Protein AF-A0A8T5N554-F1 (afdb_monomer)

Sequence (57 aa):
MLYLKEHGKISNREYRQIANISDEWARVDLADLILKGLVRLVGKGRGAHYVPAQVGD

Structure (mmCIF, N/CA/C/O backbone):
data_AF-A0A8T5N554-F1
#
_entry.id   AF-A0A8T5N554-F1
#
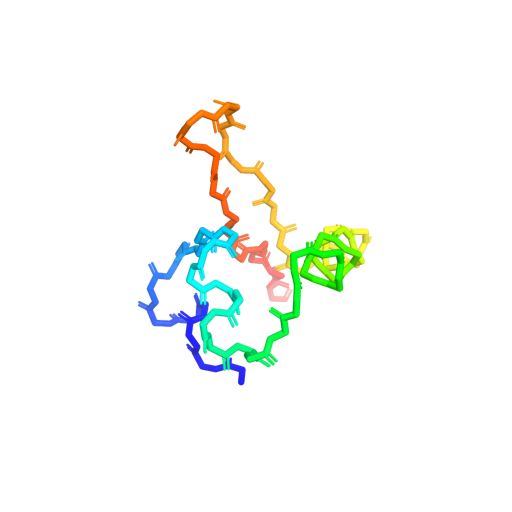loop_
_atom_site.group_PDB
_atom_site.id
_atom_site.type_symbol
_atom_site.label_atom_id
_atom_site.label_alt_id
_atom_site.label_comp_id
_atom_site.label_asym_id
_atom_site.label_entity_id
_atom_site.label_seq_id
_atom_site.pdbx_PDB_ins_code
_atom_site.Cartn_x
_atom_site.Cartn_y
_atom_site.Cartn_z
_atom_site.occupancy
_atom_site.B_iso_or_equiv
_atom_site.auth_seq_id
_atom_site.auth_comp_id
_atom_site.auth_asym_id
_atom_site.auth_atom_id
_atom_site.pdbx_PDB_model_num
ATOM 1 N N . MET A 1 1 ? 7.920 1.332 9.905 1.00 51.09 1 MET A N 1
ATOM 2 C CA . MET A 1 1 ? 6.508 0.959 10.172 1.00 51.09 1 MET A CA 1
ATOM 3 C C . MET A 1 1 ? 5.652 2.111 10.745 1.00 51.09 1 MET A C 1
ATOM 5 O O . MET A 1 1 ? 4.609 1.835 11.319 1.00 51.09 1 MET A O 1
ATOM 9 N N . LEU A 1 2 ? 6.017 3.397 10.579 1.00 56.44 2 LEU A N 1
ATOM 10 C CA . LEU A 1 2 ? 5.294 4.512 11.234 1.00 56.44 2 LEU A CA 1
ATOM 11 C C . LEU A 1 2 ? 4.208 5.177 10.356 1.00 56.44 2 LEU A C 1
ATOM 13 O O . LEU A 1 2 ? 3.205 5.656 10.870 1.00 56.44 2 LEU A O 1
ATOM 17 N N . TYR A 1 3 ? 4.340 5.116 9.027 1.00 57.97 3 TYR A N 1
ATOM 18 C CA . TYR A 1 3 ? 3.510 5.916 8.112 1.00 57.97 3 TYR A CA 1
ATOM 19 C C . TYR A 1 3 ? 2.016 5.541 8.089 1.00 57.97 3 TYR A C 1
ATOM 21 O O . TYR A 1 3 ? 1.159 6.419 8.025 1.00 57.97 3 TYR A O 1
ATOM 29 N N . LEU A 1 4 ? 1.672 4.247 8.176 1.00 61.97 4 LEU A N 1
ATOM 30 C CA . LEU A 1 4 ? 0.260 3.831 8.236 1.00 61.97 4 LEU A CA 1
ATOM 31 C C . LEU A 1 4 ? -0.407 4.207 9.562 1.00 61.97 4 LEU A C 1
ATOM 33 O O . LEU A 1 4 ? -1.615 4.433 9.579 1.00 61.97 4 LEU A O 1
ATOM 37 N N . LYS A 1 5 ? 0.365 4.263 10.654 1.00 57.53 5 LYS A N 1
ATOM 38 C CA . LYS A 1 5 ? -0.145 4.592 11.988 1.00 57.53 5 LYS A CA 1
ATOM 39 C C . LYS A 1 5 ? -0.474 6.080 12.117 1.00 57.53 5 LYS A C 1
ATOM 41 O O . LYS A 1 5 ? -1.442 6.410 12.786 1.00 57.53 5 LYS A O 1
ATOM 46 N N . GLU A 1 6 ? 0.289 6.950 11.453 1.00 59.84 6 GLU A N 1
ATOM 47 C CA . GLU A 1 6 ? 0.073 8.403 11.502 1.00 59.84 6 GLU A CA 1
ATOM 48 C C . GLU A 1 6 ? -0.934 8.914 10.462 1.00 59.84 6 GLU A C 1
ATOM 50 O O . GLU A 1 6 ? -1.757 9.766 10.783 1.00 59.84 6 GLU A O 1
ATOM 55 N N . HIS A 1 7 ? -0.916 8.403 9.224 1.00 66.94 7 HIS A N 1
ATOM 56 C CA . HIS A 1 7 ? -1.785 8.926 8.156 1.00 66.94 7 HIS A CA 1
ATOM 57 C C . HIS A 1 7 ? -3.108 8.167 7.980 1.00 66.94 7 HIS A C 1
ATOM 59 O O . HIS A 1 7 ? -4.003 8.657 7.289 1.00 66.94 7 HIS A O 1
ATOM 65 N N . GLY A 1 8 ? -3.248 6.958 8.539 1.00 74.75 8 GLY A N 1
ATOM 66 C CA . GLY A 1 8 ? -4.469 6.140 8.454 1.00 74.75 8 GLY A CA 1
ATOM 67 C C . GLY A 1 8 ? -4.834 5.633 7.048 1.00 74.75 8 GLY A C 1
ATOM 68 O O . GLY A 1 8 ? -5.720 4.795 6.904 1.00 74.75 8 GLY A O 1
ATOM 69 N N . LYS A 1 9 ? -4.151 6.097 5.996 1.00 82.12 9 LYS A N 1
ATOM 70 C CA . LYS A 1 9 ? -4.281 5.621 4.616 1.00 82.12 9 LYS A CA 1
ATOM 71 C C . LYS A 1 9 ? -2.970 5.788 3.860 1.00 82.12 9 LYS A C 1
ATOM 73 O O . LYS A 1 9 ? -2.230 6.743 4.080 1.00 82.12 9 LYS A O 1
ATOM 78 N N . ILE A 1 10 ? -2.715 4.894 2.916 1.00 86.69 10 ILE A N 1
ATOM 79 C CA . ILE A 1 10 ? -1.536 4.924 2.059 1.00 86.69 10 ILE A CA 1
ATOM 80 C C . ILE A 1 10 ? -1.921 4.554 0.630 1.00 86.69 10 ILE A C 1
ATOM 82 O O . I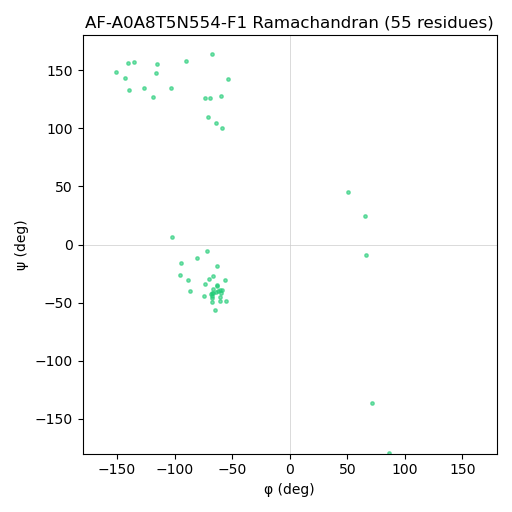LE A 1 10 ? -2.652 3.600 0.380 1.00 86.69 10 ILE A O 1
ATOM 86 N N . SER A 1 11 ? -1.456 5.332 -0.340 1.00 87.06 11 SER A N 1
ATOM 8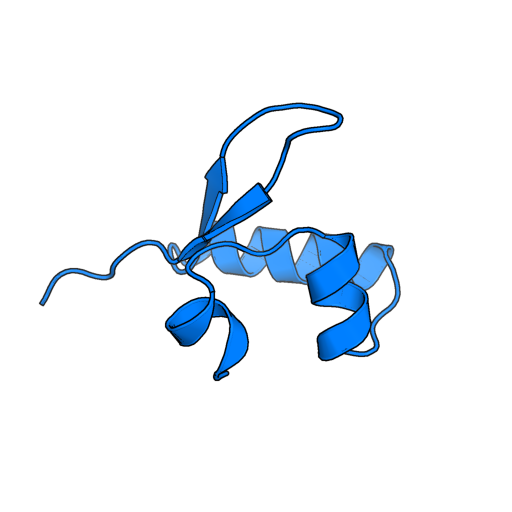7 C CA . SER A 1 11 ? -1.624 4.987 -1.755 1.00 87.06 11 SER A CA 1
ATOM 88 C C . SER A 1 11 ? -0.440 4.151 -2.228 1.00 87.06 11 SER A C 1
ATOM 90 O O . SER A 1 11 ? 0.658 4.279 -1.697 1.00 87.06 11 SER A O 1
ATOM 92 N N . ASN A 1 12 ? -0.603 3.371 -3.301 1.00 84.94 12 ASN A N 1
ATOM 93 C CA . ASN A 1 12 ? 0.511 2.601 -3.876 1.00 84.94 12 ASN A CA 1
ATOM 94 C C . ASN A 1 12 ? 1.720 3.487 -4.252 1.00 84.94 12 ASN A C 1
ATOM 96 O O . ASN A 1 12 ? 2.861 3.043 -4.246 1.00 84.94 12 ASN A O 1
ATOM 100 N N . ARG A 1 13 ? 1.484 4.751 -4.631 1.00 85.56 13 ARG A N 1
ATOM 101 C CA . ARG A 1 13 ? 2.558 5.719 -4.911 1.00 85.56 13 ARG A CA 1
ATOM 102 C C . ARG A 1 13 ? 3.338 6.090 -3.647 1.00 85.56 13 ARG A C 1
ATOM 104 O O . ARG A 1 13 ? 4.558 6.009 -3.666 1.00 85.56 13 ARG A O 1
ATOM 111 N N . GLU A 1 14 ? 2.631 6.440 -2.578 1.00 85.88 14 GLU A N 1
ATOM 112 C CA . GLU A 1 14 ? 3.230 6.769 -1.280 1.00 85.88 14 GLU A CA 1
ATOM 113 C C . GLU A 1 14 ? 4.012 5.575 -0.734 1.00 85.88 14 GLU A C 1
ATOM 115 O O . GLU A 1 14 ? 5.166 5.715 -0.346 1.00 85.88 14 GLU A O 1
ATOM 120 N N . TYR A 1 15 ? 3.422 4.376 -0.813 1.00 86.88 15 TYR A N 1
ATOM 121 C CA . TYR A 1 15 ? 4.070 3.140 -0.388 1.00 86.88 15 TYR A CA 1
ATOM 122 C C . TYR A 1 15 ? 5.417 2.929 -1.079 1.00 86.88 15 TYR A C 1
ATOM 124 O O . TYR A 1 15 ? 6.428 2.729 -0.414 1.00 86.88 15 TYR A O 1
ATOM 132 N N . ARG A 1 16 ? 5.452 3.080 -2.408 1.00 87.69 16 ARG A N 1
ATOM 133 C CA . ARG A 1 16 ? 6.687 3.006 -3.199 1.00 87.69 16 ARG A CA 1
ATOM 134 C C . ARG A 1 16 ? 7.727 4.041 -2.792 1.00 87.69 16 ARG A C 1
ATOM 136 O O . ARG A 1 16 ? 8.903 3.708 -2.748 1.00 87.69 16 ARG A O 1
ATOM 143 N N . GLN A 1 17 ? 7.315 5.280 -2.521 1.00 87.69 17 GLN A N 1
ATOM 144 C CA . GLN A 1 17 ? 8.248 6.343 -2.136 1.00 87.69 17 GLN A CA 1
ATOM 145 C C . GLN A 1 17 ? 8.880 6.076 -0.769 1.00 87.69 17 GLN A C 1
ATOM 147 O O . GLN A 1 17 ? 10.082 6.256 -0.609 1.00 87.69 17 GLN A O 1
ATOM 152 N N . ILE A 1 18 ? 8.083 5.606 0.192 1.00 86.25 18 ILE A N 1
ATOM 153 C CA . ILE A 1 18 ? 8.540 5.333 1.560 1.00 86.25 18 ILE A CA 1
ATOM 154 C C . ILE A 1 18 ? 9.390 4.064 1.611 1.00 86.25 18 ILE A C 1
ATOM 156 O O . ILE A 1 18 ? 10.433 4.048 2.257 1.00 86.25 18 ILE A O 1
ATOM 160 N N . ALA A 1 19 ? 8.946 3.000 0.939 1.00 83.50 19 ALA A N 1
ATOM 161 C CA . ALA A 1 19 ? 9.651 1.722 0.914 1.00 83.50 19 ALA A CA 1
ATOM 162 C C . ALA A 1 19 ? 10.813 1.697 -0.096 1.00 83.50 19 ALA A C 1
ATOM 164 O O . ALA A 1 19 ? 11.621 0.778 -0.059 1.00 83.50 19 ALA A O 1
ATOM 165 N N . ASN A 1 20 ? 10.911 2.699 -0.979 1.00 87.81 20 ASN A N 1
ATOM 166 C CA . ASN A 1 20 ? 11.896 2.786 -2.062 1.00 87.81 20 ASN A CA 1
ATOM 167 C C . ASN A 1 20 ? 11.951 1.511 -2.926 1.00 87.81 20 ASN A C 1
ATOM 169 O O . ASN A 1 20 ? 13.010 0.978 -3.244 1.00 87.81 20 ASN A O 1
ATOM 173 N N . ILE A 1 21 ? 10.775 0.999 -3.285 1.00 88.38 21 ILE A N 1
ATOM 174 C CA . ILE A 1 21 ? 10.621 -0.227 -4.073 1.00 88.38 21 ILE A CA 1
ATOM 175 C C . ILE A 1 21 ? 9.984 0.064 -5.429 1.00 88.38 21 ILE A C 1
ATOM 177 O O . ILE A 1 21 ? 9.231 1.028 -5.604 1.00 88.38 21 ILE A O 1
ATOM 181 N N . SER A 1 22 ? 10.260 -0.817 -6.390 1.00 87.69 22 SER A N 1
ATOM 182 C CA . SER A 1 22 ? 9.620 -0.770 -7.708 1.00 87.69 22 SER A CA 1
ATOM 183 C C . SER A 1 22 ? 8.127 -1.100 -7.615 1.00 87.69 22 SER A C 1
ATOM 185 O O . SER A 1 22 ? 7.642 -1.637 -6.619 1.00 87.69 22 SER A O 1
ATOM 187 N N . ASP A 1 23 ? 7.368 -0.775 -8.660 1.00 87.06 23 ASP A N 1
ATOM 188 C CA . ASP A 1 23 ? 5.918 -0.973 -8.676 1.00 87.06 23 ASP A CA 1
ATOM 189 C C . ASP A 1 23 ? 5.481 -2.433 -8.661 1.00 87.06 23 ASP A C 1
ATOM 191 O O . ASP A 1 23 ? 4.401 -2.734 -8.151 1.00 87.06 23 ASP A O 1
ATOM 195 N N . GLU A 1 24 ? 6.315 -3.323 -9.182 1.00 90.56 24 GLU A N 1
ATOM 196 C CA . GLU A 1 24 ? 6.108 -4.762 -9.100 1.00 90.56 24 GLU A CA 1
ATOM 197 C C . GLU A 1 24 ? 6.181 -5.234 -7.643 1.00 90.56 24 GLU A C 1
ATOM 199 O O . GLU A 1 24 ? 5.188 -5.719 -7.097 1.00 90.56 24 GLU A O 1
ATOM 204 N N . TRP A 1 25 ? 7.300 -4.950 -6.969 1.00 91.06 25 TRP A N 1
ATOM 205 C CA . TRP A 1 25 ? 7.513 -5.274 -5.557 1.00 91.06 25 TRP A CA 1
ATOM 206 C C . TRP A 1 25 ? 6.472 -4.631 -4.638 1.00 91.06 25 TRP A C 1
ATOM 208 O O . TRP A 1 25 ? 5.975 -5.287 -3.730 1.00 91.06 25 TRP A O 1
ATOM 218 N N . ALA A 1 26 ? 6.063 -3.389 -4.908 1.00 88.81 26 ALA A N 1
ATOM 219 C CA . ALA A 1 26 ? 5.017 -2.727 -4.133 1.00 88.81 26 ALA A CA 1
ATOM 220 C C . ALA A 1 26 ? 3.669 -3.440 -4.212 1.00 88.81 26 ALA A C 1
ATOM 222 O O . ALA A 1 26 ? 2.972 -3.530 -3.207 1.00 88.81 26 ALA A O 1
ATOM 223 N N . ARG A 1 27 ? 3.285 -3.949 -5.389 1.00 87.50 27 ARG A N 1
ATOM 224 C CA . ARG A 1 27 ? 2.029 -4.694 -5.527 1.00 87.50 27 ARG A CA 1
ATOM 225 C C . ARG A 1 27 ? 2.088 -6.030 -4.804 1.00 87.50 27 ARG A C 1
ATOM 227 O O . ARG A 1 27 ? 1.107 -6.376 -4.156 1.00 87.50 27 ARG A O 1
ATOM 234 N N . VAL A 1 28 ? 3.205 -6.749 -4.918 1.00 91.44 28 VAL A N 1
ATOM 235 C CA . VAL A 1 28 ? 3.407 -8.032 -4.228 1.00 91.44 28 VAL A CA 1
ATOM 236 C C . VAL A 1 28 ? 3.335 -7.831 -2.720 1.00 91.44 28 VAL A C 1
ATOM 238 O O . VAL A 1 28 ? 2.575 -8.517 -2.045 1.00 91.44 28 VAL A O 1
ATOM 241 N N . ASP A 1 29 ? 4.055 -6.840 -2.207 1.00 90.19 29 ASP A N 1
ATOM 242 C CA . ASP A 1 29 ? 4.121 -6.570 -0.777 1.00 90.19 29 ASP A CA 1
ATOM 243 C C . ASP A 1 29 ? 2.770 -6.082 -0.223 1.00 90.19 29 ASP A C 1
ATOM 245 O O . ASP A 1 29 ? 2.264 -6.620 0.756 1.00 90.19 29 ASP A O 1
ATOM 249 N N . LEU A 1 30 ? 2.086 -5.161 -0.915 1.00 87.88 30 LEU A N 1
ATOM 250 C CA . LEU A 1 30 ? 0.734 -4.734 -0.534 1.00 87.88 30 LEU A CA 1
ATOM 251 C C . LEU A 1 30 ? -0.292 -5.874 -0.608 1.00 87.88 30 LEU A C 1
ATOM 253 O O . LEU A 1 30 ? -1.202 -5.919 0.219 1.00 87.88 30 LEU A O 1
ATOM 257 N N . ALA A 1 31 ? -0.168 -6.787 -1.574 1.00 89.94 31 ALA A N 1
ATOM 258 C CA . ALA A 1 31 ? -1.024 -7.967 -1.656 1.00 89.94 31 ALA A CA 1
ATOM 259 C C . ALA A 1 31 ? -0.773 -8.922 -0.482 1.00 89.94 31 ALA A C 1
ATOM 261 O O . ALA A 1 31 ? -1.730 -9.410 0.117 1.00 89.94 31 ALA A O 1
ATOM 262 N N . ASP A 1 32 ? 0.487 -9.133 -0.110 1.00 91.44 32 ASP A N 1
ATOM 263 C CA . ASP A 1 32 ? 0.870 -9.935 1.051 1.00 91.44 32 ASP A CA 1
ATOM 264 C C . ASP A 1 32 ? 0.371 -9.311 2.367 1.00 91.44 32 ASP A C 1
ATOM 266 O O . ASP A 1 32 ? -0.194 -10.002 3.213 1.00 91.44 32 ASP A O 1
ATOM 270 N N . LEU A 1 33 ? 0.448 -7.984 2.511 1.00 87.38 33 LEU A N 1
ATOM 271 C CA . LEU A 1 33 ? -0.121 -7.261 3.654 1.00 87.38 33 LEU A CA 1
ATOM 272 C C . LEU A 1 33 ? -1.653 -7.386 3.732 1.00 87.38 33 LEU A C 1
ATOM 274 O O . LEU A 1 33 ? -2.202 -7.438 4.835 1.00 87.38 33 LEU A O 1
ATOM 278 N N . ILE A 1 34 ? -2.348 -7.441 2.588 1.00 88.75 34 ILE A N 1
ATOM 279 C CA . ILE A 1 34 ? -3.793 -7.723 2.546 1.00 88.75 34 ILE A CA 1
ATOM 280 C C . ILE A 1 34 ? -4.068 -9.162 2.976 1.00 88.75 34 ILE A C 1
ATOM 282 O O . ILE A 1 34 ? -4.961 -9.389 3.790 1.00 88.75 34 ILE A O 1
ATOM 286 N N . LEU A 1 35 ? -3.305 -10.127 2.454 1.00 89.25 35 LEU A N 1
ATOM 287 C CA . LEU A 1 35 ? -3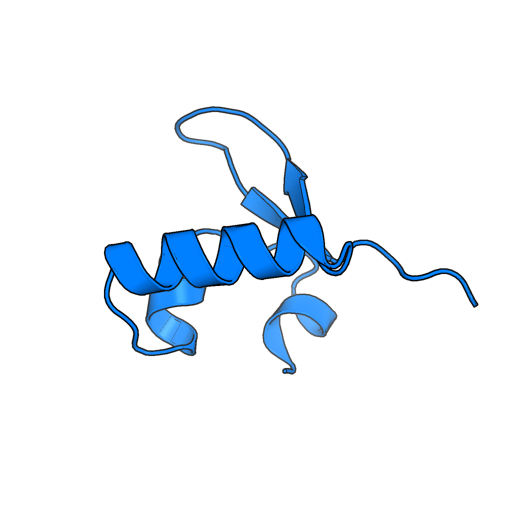.440 -11.544 2.802 1.00 89.25 35 LEU A CA 1
ATOM 288 C C . LEU A 1 35 ? -3.204 -11.786 4.295 1.00 89.25 35 LEU A C 1
ATOM 290 O O . LEU A 1 35 ? -3.933 -12.551 4.918 1.00 89.25 35 LEU A O 1
ATOM 294 N N . LYS A 1 36 ? -2.235 -11.082 4.883 1.00 87.88 36 LYS A N 1
ATOM 295 C CA . LYS A 1 36 ? -1.951 -11.099 6.324 1.00 87.88 36 LYS A CA 1
ATOM 296 C C . LYS A 1 36 ? -2.998 -10.366 7.165 1.00 87.88 36 LYS A C 1
ATOM 298 O O . LYS A 1 36 ? -2.893 -10.374 8.387 1.00 87.88 36 LYS A O 1
ATOM 303 N N . GLY A 1 37 ? -3.977 -9.705 6.542 1.00 86.38 37 GLY A N 1
ATOM 304 C CA . GLY A 1 37 ? -4.993 -8.926 7.246 1.00 86.38 37 GLY A CA 1
ATOM 305 C C . GLY A 1 37 ? -4.425 -7.710 7.977 1.00 86.38 37 GLY A C 1
ATOM 306 O O . GLY A 1 37 ? -5.025 -7.262 8.945 1.00 86.38 37 GLY A O 1
ATOM 307 N N . LEU A 1 38 ? -3.274 -7.183 7.539 1.00 84.75 38 LEU A N 1
ATOM 308 C CA . LEU A 1 38 ? -2.629 -5.997 8.119 1.00 84.75 38 LEU A CA 1
ATOM 309 C C . LEU A 1 38 ? -3.134 -4.706 7.478 1.00 84.75 38 LEU A C 1
ATOM 311 O O . LEU A 1 38 ? -3.178 -3.653 8.116 1.00 84.75 38 LEU A O 1
ATOM 315 N N . VAL A 1 39 ? -3.516 -4.775 6.203 1.00 86.94 39 VAL A N 1
ATOM 316 C CA . VAL A 1 39 ? -4.080 -3.647 5.460 1.00 86.94 39 VAL A CA 1
ATOM 317 C C . VAL A 1 39 ? -5.288 -4.092 4.650 1.00 86.94 39 VAL A C 1
ATOM 319 O O . VAL A 1 39 ? -5.433 -5.257 4.292 1.00 86.94 39 VAL A O 1
ATOM 322 N N . ARG A 1 40 ? -6.158 -3.146 4.315 1.00 88.38 40 ARG A N 1
ATOM 323 C CA . ARG A 1 40 ? -7.319 -3.365 3.459 1.00 88.38 40 ARG A CA 1
ATOM 324 C C . ARG A 1 40 ? -7.318 -2.367 2.315 1.00 88.38 40 ARG A C 1
ATOM 326 O O . ARG A 1 40 ? -7.127 -1.173 2.529 1.00 88.38 40 ARG A O 1
ATOM 333 N N . LEU A 1 41 ? -7.584 -2.853 1.106 1.00 89.00 41 LEU A N 1
ATOM 334 C CA . LEU A 1 41 ? -7.828 -1.996 -0.048 1.00 89.00 41 LEU A CA 1
ATOM 335 C C . LEU A 1 41 ? -9.218 -1.355 0.058 1.00 89.00 41 LEU A C 1
ATOM 337 O O . LEU A 1 41 ? -10.228 -2.048 0.198 1.00 89.00 41 LEU A O 1
ATOM 341 N N . VAL A 1 42 ? -9.262 -0.031 -0.033 1.00 88.69 42 VAL A N 1
ATOM 342 C CA . VAL A 1 42 ? -10.470 0.793 -0.022 1.00 88.69 42 VAL A CA 1
ATOM 343 C C . VAL A 1 42 ? -10.556 1.558 -1.339 1.00 88.69 42 VAL A C 1
ATOM 345 O O . VAL A 1 42 ? -9.624 2.247 -1.755 1.00 88.69 42 VAL A O 1
ATOM 348 N N . GLY A 1 43 ? -11.703 1.437 -2.007 1.00 86.56 43 GLY A N 1
ATOM 349 C CA . GLY A 1 43 ? -11.952 2.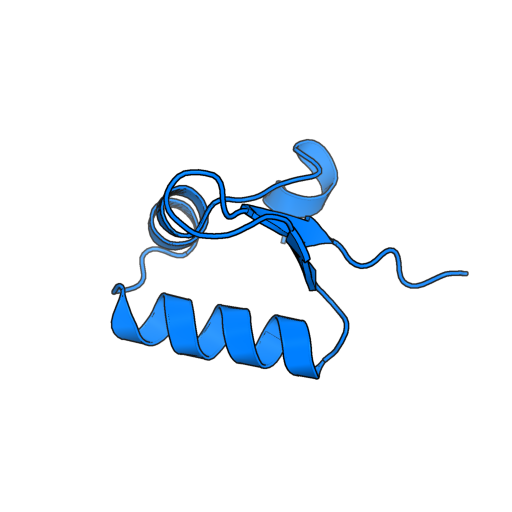045 -3.313 1.00 86.56 43 GLY A CA 1
ATOM 350 C C . GLY A 1 43 ? -11.492 1.190 -4.499 1.00 86.56 43 GLY A C 1
ATOM 351 O O . GLY A 1 43 ? -11.006 0.071 -4.352 1.00 86.56 43 GLY A O 1
ATOM 352 N N . LYS A 1 44 ? -11.686 1.724 -5.710 1.00 81.06 44 LYS A N 1
ATOM 353 C CA . LYS A 1 44 ? -11.346 1.071 -6.984 1.00 81.06 44 LYS A CA 1
ATOM 354 C C . LYS A 1 44 ? -10.833 2.113 -7.983 1.00 81.06 44 LYS A C 1
ATOM 356 O O . LYS A 1 44 ? -11.323 3.240 -8.020 1.00 81.06 44 LYS A O 1
ATOM 361 N N . GLY A 1 45 ? -9.849 1.747 -8.806 1.00 81.06 45 GLY A N 1
ATOM 362 C CA . GLY A 1 45 ? -9.296 2.629 -9.841 1.00 81.06 45 GLY A CA 1
ATOM 363 C C . GLY A 1 45 ? -8.448 3.775 -9.277 1.00 81.06 45 GLY A C 1
ATOM 364 O O . GLY A 1 45 ? -7.6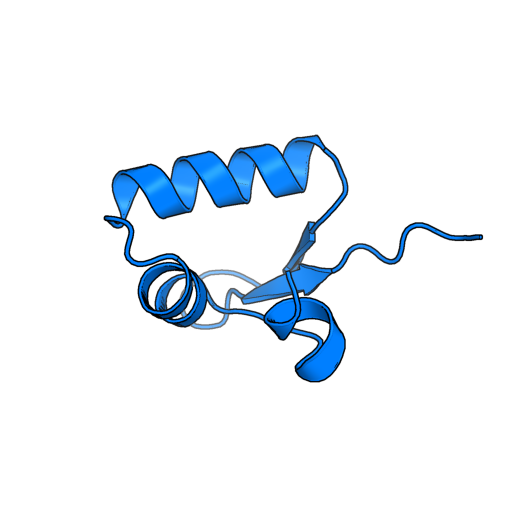27 3.563 -8.389 1.00 81.06 45 GLY A O 1
ATOM 365 N N . ARG A 1 46 ? -8.633 4.998 -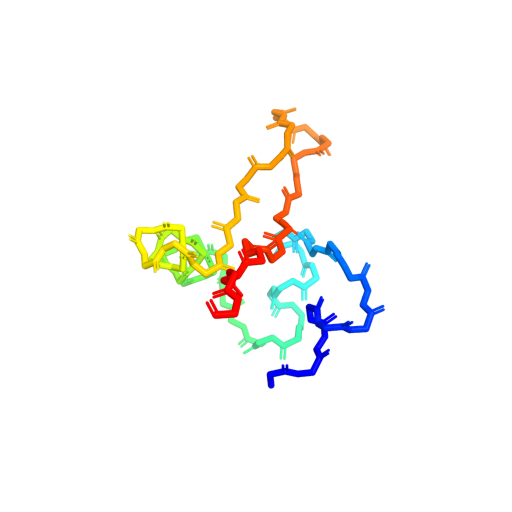9.797 1.00 76.50 46 ARG A N 1
ATOM 366 C CA . ARG A 1 46 ? -7.803 6.177 -9.460 1.00 76.50 46 ARG A CA 1
ATOM 367 C C . ARG A 1 46 ? -7.880 6.616 -7.989 1.00 76.50 46 ARG A C 1
ATOM 369 O O . ARG A 1 46 ? -6.989 7.327 -7.545 1.00 76.50 46 ARG A O 1
ATOM 376 N N . GLY A 1 47 ? -8.908 6.195 -7.249 1.00 81.44 47 GLY A N 1
ATOM 377 C CA . GLY A 1 47 ? -9.090 6.511 -5.825 1.00 81.44 47 GLY A CA 1
ATOM 378 C C . GLY A 1 47 ? -8.722 5.377 -4.864 1.00 81.44 47 GLY A C 1
ATOM 379 O O . GLY A 1 47 ? -9.007 5.482 -3.672 1.00 81.44 47 GLY A O 1
ATOM 380 N N . ALA A 1 48 ? -8.155 4.277 -5.366 1.00 86.44 48 ALA A N 1
ATOM 381 C CA . ALA A 1 48 ? -7.836 3.122 -4.540 1.00 86.44 48 ALA A CA 1
ATOM 382 C C . ALA A 1 48 ? -6.679 3.433 -3.574 1.00 86.44 48 ALA A C 1
ATOM 384 O O . ALA A 1 48 ? -5.603 3.868 -3.990 1.00 86.44 48 ALA A O 1
ATOM 385 N N . HIS A 1 49 ? -6.904 3.192 -2.288 1.00 88.38 49 HIS A N 1
ATOM 386 C CA . HIS A 1 49 ? -5.933 3.401 -1.220 1.00 88.38 49 HIS A CA 1
ATOM 387 C C . HIS A 1 49 ? -6.015 2.264 -0.204 1.00 88.38 49 HIS A C 1
ATOM 389 O O . HIS A 1 49 ? -7.029 1.587 -0.090 1.00 88.38 49 HIS A O 1
ATOM 395 N N . TYR A 1 50 ? -4.936 2.043 0.528 1.00 88.31 50 TYR A N 1
ATOM 396 C CA . TYR A 1 50 ? -4.824 0.999 1.533 1.00 88.31 50 TYR A CA 1
ATOM 397 C C . TYR A 1 50 ? -4.959 1.636 2.910 1.00 88.31 50 TYR A C 1
ATOM 399 O O . TYR A 1 50 ? -4.352 2.671 3.174 1.00 88.31 50 TYR A O 1
ATOM 407 N N . VAL A 1 51 ? -5.754 1.035 3.783 1.00 88.44 51 VAL A N 1
ATOM 408 C CA . VAL A 1 51 ? -5.919 1.459 5.180 1.00 88.44 51 VAL A CA 1
ATOM 409 C C . VAL A 1 51 ? -5.409 0.349 6.092 1.00 88.44 51 VAL A C 1
ATOM 411 O O . VAL A 1 51 ? -5.524 -0.817 5.709 1.00 88.44 51 VAL A O 1
ATOM 414 N N . PRO A 1 52 ? -4.836 0.653 7.267 1.00 86.12 52 PRO A N 1
ATOM 415 C CA . PRO A 1 52 ? -4.501 -0.382 8.230 1.00 86.12 52 PRO A CA 1
ATOM 416 C C . PRO A 1 52 ? -5.786 -1.112 8.624 1.00 86.12 52 PRO A C 1
ATOM 418 O O . PRO A 1 52 ? -6.785 -0.490 8.993 1.00 86.12 52 PRO A O 1
ATOM 421 N N . ALA A 1 53 ? -5.774 -2.435 8.514 1.00 79.25 53 ALA A N 1
ATOM 422 C CA . ALA A 1 53 ? -6.789 -3.245 9.151 1.00 79.25 53 ALA A CA 1
ATOM 423 C C . ALA A 1 53 ? -6.481 -3.152 10.644 1.00 79.25 53 ALA A C 1
ATOM 425 O O . ALA A 1 53 ? -5.420 -3.579 11.094 1.00 79.25 53 ALA A O 1
ATOM 426 N N . GLN A 1 54 ? -7.342 -2.459 11.384 1.00 64.94 54 GLN A N 1
ATOM 427 C CA . GLN A 1 54 ? -7.241 -2.372 12.832 1.00 64.94 54 GLN A CA 1
ATOM 428 C C . GLN A 1 54 ? -7.329 -3.812 13.346 1.00 64.94 54 GLN A C 1
ATOM 430 O O . GLN A 1 54 ? 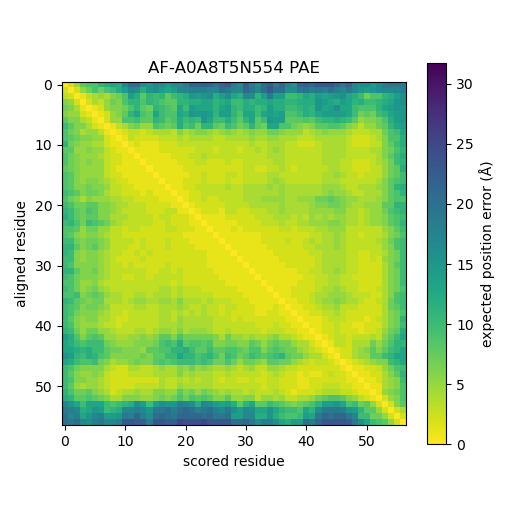-8.405 -4.407 13.346 1.00 64.94 54 GLN A O 1
ATOM 435 N N . VAL A 1 55 ? -6.180 -4.408 13.669 1.00 55.69 55 VAL A N 1
ATOM 436 C CA . VAL A 1 55 ? -6.135 -5.646 14.439 1.00 55.69 55 VAL A CA 1
ATOM 437 C C . VAL A 1 55 ? -6.713 -5.241 15.784 1.00 55.69 55 VAL A C 1
ATOM 439 O O . VAL A 1 55 ? -6.104 -4.447 16.500 1.00 55.69 55 VAL A O 1
ATOM 442 N N . GLY A 1 56 ? -7.964 -5.640 16.011 1.00 51.59 56 GLY A N 1
ATOM 443 C CA . GLY A 1 56 ? -8.625 -5.470 17.294 1.00 51.59 56 GLY A CA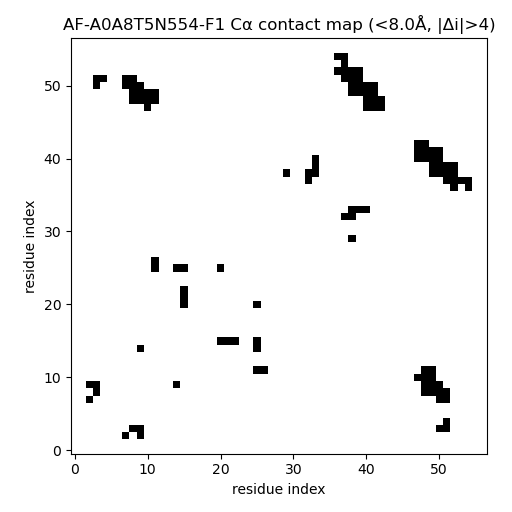 1
ATOM 444 C C . GLY A 1 56 ? -7.763 -6.080 18.395 1.00 51.59 56 GLY A C 1
ATOM 445 O O . GLY A 1 56 ? -7.087 -7.078 18.147 1.00 51.59 56 GLY A O 1
ATOM 446 N N . ASP A 1 57 ? -7.780 -5.390 19.533 1.00 41.88 57 ASP A N 1
ATOM 447 C CA . ASP A 1 57 ? -7.256 -5.758 20.855 1.00 41.88 57 ASP A CA 1
ATOM 448 C C . ASP A 1 57 ? -7.248 -7.271 21.150 1.00 41.88 57 ASP A C 1
ATOM 450 O O . ASP A 1 57 ? -8.278 -7.936 20.877 1.00 41.88 57 ASP A O 1
#

Secondary structure (DSSP, 8-state):
--HHHHHS-B-HHHHHHHHT--HHHHHHHHHHHHHTTSEEEESSGGG-EEEE-----

Mean predicted aligned error: 5.8 Å

Solvent-accessible surface area (backbone atoms only — not comparable to full-atom values): 3396 Å² total; per-residue (Å²): 136,60,64,54,76,76,63,54,49,44,36,74,67,56,48,23,65,74,69,71,44,54,74,66,59,41,50,56,51,54,50,50,34,39,75,70,52,48,30,40,83,42,75,67,76,98,67,39,32,34,26,61,37,79,75,74,133

pLDDT: mean 80.8, std 12.47, range [41.88, 91.44]

Nearest PDB structures (foldseek):
  5k5q-assembly1_B  TM=8.418E-01  e=7.595E-03  Sulfolobus sp. NOB8H2
  5k1y-assembly1_F  TM=8.183E-01  e=7.595E-03  Sulfolobus sp. NOB8H2
  5k1y-assembly1_B  TM=8.264E-01  e=1.222E-02  Sulfolobus sp. NOB8H2
  2zme-assembly1_B  TM=8.476E-01  e=2.412E-02  Homo sapiens
  2rdp-assembly1_A-2  TM=8.761E-01  e=5.093E-02  Geobacillus stearothermophilus

Foldseek 3Di:
DCVLVPPQKAALVRQCVVVVDDSVVSVVVVVVCVVVQQWDWDDDDPPIIIGGRPPDD

Radius of gyration: 10.81 Å; Cα contacts (8 Å, |Δi|>4): 60; chains: 1; bounding box: 24×20×31 Å